Protein AF-A0A1C9I5Z0-F1 (afdb_monomer_lite)

Structure (mmCIF, N/CA/C/O backbone):
data_AF-A0A1C9I5Z0-F1
#
_entry.id   AF-A0A1C9I5Z0-F1
#
loop_
_atom_site.group_PDB
_atom_site.id
_atom_site.type_symbol
_atom_site.label_atom_id
_atom_site.label_alt_id
_atom_site.label_comp_id
_atom_site.label_asym_id
_atom_site.label_ent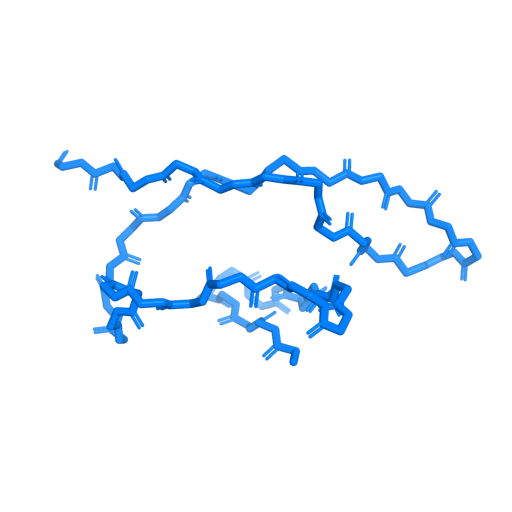ity_id
_atom_site.label_seq_id
_atom_site.pdbx_PDB_ins_code
_atom_site.Cartn_x
_atom_site.Cartn_y
_atom_site.Cartn_z
_atom_site.occupancy
_atom_site.B_iso_or_equiv
_atom_site.auth_seq_id
_atom_site.auth_comp_id
_atom_site.auth_asym_id
_atom_site.auth_atom_id
_atom_site.pdbx_PDB_model_num
ATOM 1 N N . MET A 1 1 ? -3.752 -4.031 -6.122 1.00 87.06 1 MET A N 1
ATOM 2 C CA . MET A 1 1 ? -3.314 -2.640 -5.859 1.00 87.06 1 MET A CA 1
ATOM 3 C C . MET A 1 1 ? -3.936 -2.201 -4.551 1.00 87.06 1 MET A C 1
ATOM 5 O O . MET A 1 1 ? -5.085 -2.552 -4.320 1.00 87.06 1 MET A O 1
ATOM 9 N N . LEU A 1 2 ? -3.182 -1.488 -3.719 1.00 92.06 2 LEU A N 1
ATOM 10 C CA . LEU A 1 2 ? -3.628 -0.952 -2.434 1.00 92.06 2 LEU A CA 1
ATOM 11 C C . LEU A 1 2 ? -3.730 0.569 -2.548 1.00 92.06 2 LEU A C 1
ATOM 13 O O . LEU A 1 2 ? -2.763 1.211 -2.956 1.00 92.06 2 LEU A O 1
ATOM 17 N N . THR A 1 3 ? -4.873 1.137 -2.185 1.00 94.69 3 THR A N 1
ATOM 18 C CA . THR A 1 3 ? -5.076 2.589 -2.129 1.00 94.69 3 THR A CA 1
ATOM 19 C C . THR A 1 3 ? -5.339 2.980 -0.686 1.00 94.69 3 THR A C 1
ATOM 21 O O . THR A 1 3 ? -6.161 2.349 -0.026 1.00 94.69 3 THR A O 1
ATOM 24 N N . LEU A 1 4 ? -4.620 3.991 -0.202 1.00 94.25 4 LEU A N 1
ATOM 25 C CA . LEU A 1 4 ? -4.779 4.525 1.147 1.00 94.25 4 LEU A CA 1
ATOM 26 C C . LEU A 1 4 ? -5.549 5.851 1.121 1.00 94.25 4 LEU A C 1
ATOM 28 O O . LEU A 1 4 ? -5.604 6.535 0.096 1.00 94.25 4 LEU A O 1
ATOM 32 N N . ASP A 1 5 ? -6.085 6.246 2.276 1.00 95.00 5 ASP A N 1
ATOM 33 C CA . ASP A 1 5 ? -6.855 7.490 2.448 1.00 95.00 5 ASP A CA 1
ATOM 34 C C . ASP A 1 5 ? -6.032 8.767 2.199 1.00 95.00 5 ASP A C 1
ATOM 36 O O . ASP A 1 5 ? -6.584 9.851 2.019 1.00 95.00 5 ASP A O 1
ATOM 40 N N . ASP A 1 6 ? -4.702 8.655 2.142 1.00 92.25 6 ASP A N 1
ATOM 41 C CA . ASP A 1 6 ? -3.801 9.747 1.762 1.00 92.25 6 ASP A CA 1
ATOM 42 C C . ASP A 1 6 ? -3.726 9.983 0.238 1.00 92.25 6 ASP A C 1
ATOM 44 O O . ASP A 1 6 ? -2.908 10.780 -0.235 1.00 92.25 6 ASP A O 1
ATOM 48 N N . GLY A 1 7 ? -4.554 9.270 -0.532 1.00 94.56 7 GLY A N 1
ATOM 49 C CA . GLY A 1 7 ? -4.648 9.344 -1.986 1.00 94.56 7 GLY A CA 1
ATOM 50 C C . GLY A 1 7 ? -3.535 8.603 -2.728 1.00 94.56 7 GLY A C 1
ATOM 51 O O . GLY A 1 7 ? -3.519 8.611 -3.963 1.00 94.56 7 GLY A O 1
ATOM 52 N N . LYS A 1 8 ? -2.591 7.960 -2.029 1.00 95.12 8 LYS A N 1
ATOM 53 C CA . LYS A 1 8 ? -1.512 7.199 -2.666 1.00 95.12 8 LYS A CA 1
ATOM 54 C C . LYS A 1 8 ? -1.969 5.785 -2.996 1.00 95.12 8 LYS A C 1
ATOM 56 O O . LYS A 1 8 ? -2.739 5.153 -2.278 1.00 95.12 8 LYS A O 1
ATOM 61 N N . THR A 1 9 ? -1.447 5.288 -4.113 1.00 97.00 9 THR A N 1
ATOM 62 C CA . THR A 1 9 ? -1.667 3.917 -4.576 1.00 97.00 9 THR A CA 1
ATOM 63 C C . THR A 1 9 ? -0.341 3.177 -4.662 1.00 97.00 9 THR A C 1
ATOM 65 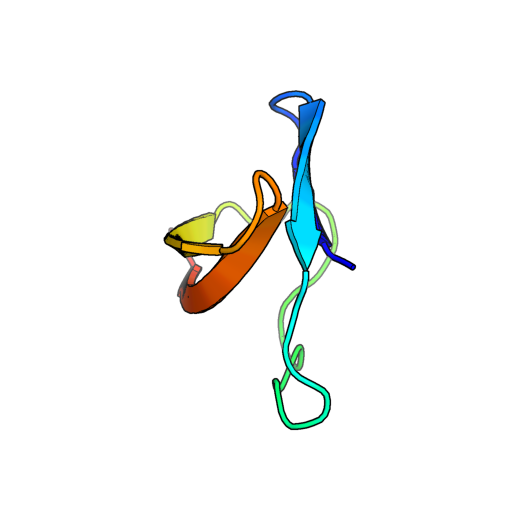O O . THR A 1 9 ? 0.678 3.747 -5.067 1.00 97.00 9 THR A O 1
ATOM 68 N N . TYR A 1 10 ? -0.387 1.904 -4.285 1.00 96.44 10 TYR A N 1
ATOM 69 C CA . TYR A 1 10 ? 0.745 1.003 -4.181 1.00 96.44 10 TYR A CA 1
ATOM 70 C C . TYR A 1 10 ? 0.459 -0.293 -4.942 1.00 96.44 10 TYR A C 1
ATOM 72 O O . TYR A 1 10 ? -0.638 -0.867 -4.887 1.00 96.44 10 TYR A O 1
ATOM 80 N N . GLN A 1 11 ? 1.458 -0.760 -5.677 1.00 96.81 11 GLN A N 1
ATOM 81 C CA . GLN A 1 11 ? 1.431 -2.032 -6.370 1.00 96.81 11 GLN A CA 1
ATOM 82 C C . GLN A 1 11 ? 1.949 -3.114 -5.427 1.00 96.81 11 GLN A C 1
ATOM 84 O O . GLN A 1 11 ? 3.071 -3.031 -4.938 1.00 96.81 11 GLN A O 1
ATOM 89 N N . ALA A 1 12 ? 1.132 -4.132 -5.185 1.00 94.12 12 ALA A N 1
ATOM 90 C CA . ALA A 1 12 ? 1.593 -5.332 -4.509 1.00 94.12 12 ALA A CA 1
ATOM 91 C C . ALA A 1 12 ? 2.165 -6.325 -5.529 1.00 94.12 12 ALA A C 1
ATOM 93 O O . ALA A 1 12 ? 1.603 -6.432 -6.629 1.00 94.12 12 ALA A O 1
ATOM 94 N N . PRO A 1 13 ? 3.242 -7.045 -5.175 1.00 91.62 13 PRO A N 1
ATOM 95 C CA . PRO A 1 13 ? 3.643 -8.268 -5.860 1.00 91.62 13 PRO A CA 1
ATOM 96 C C . PRO A 1 13 ? 2.506 -9.298 -5.905 1.00 91.62 13 PRO A C 1
ATOM 98 O O . PRO A 1 13 ? 1.591 -9.257 -5.085 1.00 91.62 13 PRO A O 1
ATOM 101 N N . GLU A 1 14 ? 2.581 -10.238 -6.847 1.00 90.75 14 GLU A N 1
ATOM 102 C CA . GLU A 1 14 ? 1.570 -11.294 -7.016 1.00 90.75 14 GLU A CA 1
ATOM 103 C C . GLU A 1 14 ? 1.441 -12.191 -5.774 1.00 90.75 14 GLU A C 1
ATOM 105 O O . GLU A 1 14 ? 0.345 -12.616 -5.426 1.00 90.75 14 GLU A O 1
ATOM 110 N N . GLU A 1 15 ? 2.548 -12.404 -5.062 1.00 89.06 15 GLU A N 1
ATOM 111 C CA . GLU A 1 15 ? 2.625 -13.251 -3.865 1.00 89.06 15 GLU A CA 1
ATOM 112 C C . GLU A 1 15 ? 2.302 -12.507 -2.555 1.00 89.06 15 GLU A C 1
ATOM 114 O O . GLU A 1 15 ? 2.439 -13.073 -1.470 1.00 89.06 15 GLU A O 1
ATOM 119 N N . PHE A 1 16 ? 1.900 -11.233 -2.612 1.00 90.62 16 PHE A N 1
ATOM 120 C CA . PHE A 1 16 ? 1.651 -10.458 -1.397 1.00 90.62 16 PHE A CA 1
ATOM 121 C C . PHE A 1 16 ? 0.362 -10.910 -0.699 1.00 90.62 16 PHE A C 1
ATOM 123 O O . PHE A 1 16 ? -0.716 -10.890 -1.299 1.00 90.62 16 PHE A O 1
ATOM 130 N N . ASN A 1 17 ? 0.457 -11.271 0.584 1.00 87.81 17 ASN A N 1
ATOM 131 C CA . ASN A 1 17 ? -0.707 -11.651 1.380 1.00 87.81 17 ASN A CA 1
ATOM 132 C C . ASN A 1 17 ? -1.401 -10.408 1.968 1.00 87.81 17 ASN A C 1
ATOM 134 O O . ASN A 1 17 ? -0.777 -9.616 2.669 1.00 87.81 17 ASN A O 1
ATOM 138 N N . PHE A 1 18 ? -2.701 -10.265 1.701 1.00 88.06 18 PHE A N 1
ATOM 139 C CA . PHE A 1 18 ? -3.546 -9.195 2.239 1.00 88.06 18 PHE A CA 1
ATOM 140 C C . PHE A 1 18 ? -4.449 -9.638 3.401 1.00 88.06 18 PHE A C 1
ATOM 142 O O . PHE A 1 18 ? -5.283 -8.857 3.857 1.00 88.06 18 PHE A O 1
ATOM 149 N N . ASP A 1 19 ? -4.323 -10.872 3.881 1.00 88.50 19 ASP A N 1
ATOM 150 C CA . ASP A 1 19 ? -5.146 -11.393 4.969 1.00 88.50 19 ASP A CA 1
ATOM 151 C C . ASP A 1 19 ? -5.043 -10.506 6.220 1.00 88.50 19 ASP A C 1
ATOM 153 O O . ASP A 1 19 ? -3.957 -10.155 6.682 1.00 88.50 19 ASP A O 1
ATOM 157 N N . GLY A 1 20 ? -6.198 -10.136 6.778 1.00 82.12 20 GLY A N 1
ATOM 158 C CA . GLY A 1 20 ? -6.289 -9.239 7.935 1.00 82.12 20 GLY A CA 1
ATOM 159 C C . GLY A 1 20 ? -6.188 -7.744 7.608 1.00 82.12 20 GLY A C 1
ATOM 160 O O . GLY A 1 20 ? -6.360 -6.922 8.510 1.00 82.12 20 GLY A O 1
ATOM 161 N N . LEU A 1 21 ? -5.964 -7.368 6.343 1.00 89.56 21 LEU A N 1
ATOM 162 C CA . LEU A 1 21 ? -6.090 -5.984 5.884 1.00 89.56 21 LEU A CA 1
ATOM 163 C C . LEU A 1 21 ? -7.534 -5.697 5.477 1.00 89.56 21 LEU A C 1
ATOM 165 O O . LEU A 1 21 ? -7.953 -5.924 4.343 1.00 89.56 21 LEU A O 1
ATOM 169 N N . GLU A 1 22 ? -8.294 -5.168 6.428 1.00 89.44 22 GLU A N 1
ATOM 170 C CA . GL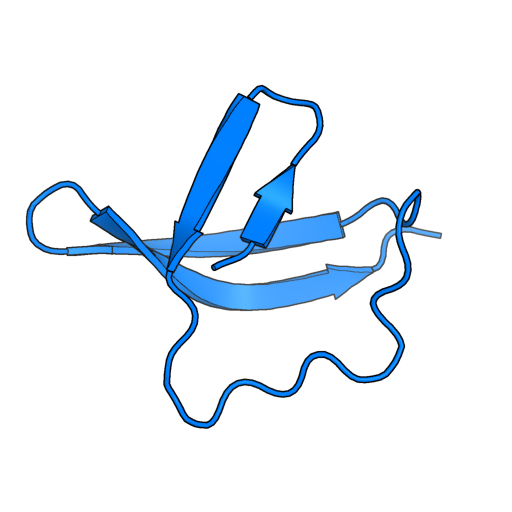U A 1 22 ? -9.650 -4.677 6.203 1.00 89.44 22 GLU A CA 1
ATOM 171 C C . GLU A 1 22 ? -9.654 -3.163 5.946 1.00 89.44 22 GLU A C 1
ATOM 173 O O . GLU A 1 22 ? -8.768 -2.421 6.383 1.00 89.44 22 GLU A O 1
ATOM 178 N N . ALA A 1 23 ? -10.674 -2.678 5.235 1.00 90.19 23 ALA A N 1
ATOM 179 C CA . ALA A 1 23 ? -10.847 -1.245 5.030 1.00 90.19 23 ALA A CA 1
ATOM 180 C C . ALA A 1 23 ? -10.999 -0.518 6.380 1.00 90.19 23 ALA A C 1
ATOM 182 O O . ALA A 1 23 ? -11.749 -0.955 7.251 1.00 90.19 23 ALA A O 1
ATOM 183 N N . GLY A 1 24 ? -10.298 0.608 6.537 1.00 90.00 24 GLY A N 1
ATOM 184 C CA . GLY A 1 24 ? -10.270 1.383 7.782 1.00 90.00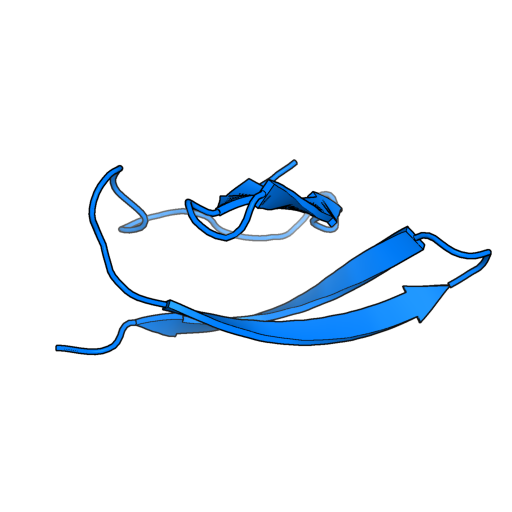 24 GLY A CA 1
ATOM 185 C C . GLY A 1 24 ? -9.141 1.004 8.747 1.00 90.00 24 GLY A C 1
ATOM 186 O O . GLY A 1 24 ? -8.939 1.704 9.740 1.00 90.00 24 GLY A O 1
ATOM 187 N N . VAL A 1 25 ? -8.363 -0.044 8.459 1.00 92.25 25 VAL A N 1
ATOM 188 C CA . VAL A 1 25 ? -7.142 -0.350 9.214 1.00 92.25 25 VAL A CA 1
ATOM 189 C C . VAL A 1 25 ? -6.054 0.674 8.887 1.00 92.25 25 VAL A C 1
ATOM 191 O O . VAL A 1 25 ? -5.774 0.971 7.724 1.00 92.25 25 VAL A O 1
ATOM 194 N N . LYS A 1 26 ? -5.405 1.208 9.926 1.00 93.75 26 LYS A N 1
ATOM 195 C CA . LYS A 1 26 ? -4.254 2.100 9.773 1.00 93.75 26 LYS A CA 1
ATOM 196 C C . LYS A 1 26 ? -2.989 1.280 9.550 1.00 93.75 26 LYS A C 1
ATOM 198 O O . LYS A 1 26 ? -2.706 0.359 10.309 1.00 93.75 26 LYS A O 1
ATOM 203 N N . VAL A 1 27 ? -2.207 1.651 8.540 1.00 94.12 27 VAL A N 1
ATOM 204 C CA . VAL A 1 27 ? -1.026 0.887 8.119 1.00 94.12 27 VAL A CA 1
ATOM 205 C C . VAL A 1 27 ? 0.198 1.779 7.916 1.00 94.12 27 VAL A C 1
ATOM 207 O O . VAL A 1 27 ? 0.070 2.958 7.580 1.00 94.12 27 VAL A O 1
ATOM 210 N N . ILE A 1 28 ? 1.386 1.209 8.093 1.00 95.00 28 ILE A N 1
ATOM 211 C CA . ILE A 1 28 ? 2.668 1.751 7.631 1.00 95.00 28 ILE A CA 1
ATOM 212 C C . ILE A 1 28 ? 3.100 0.900 6.440 1.00 95.00 28 ILE A C 1
ATOM 214 O O . ILE A 1 28 ? 3.220 -0.313 6.562 1.00 95.00 28 ILE A O 1
ATOM 218 N N . VAL 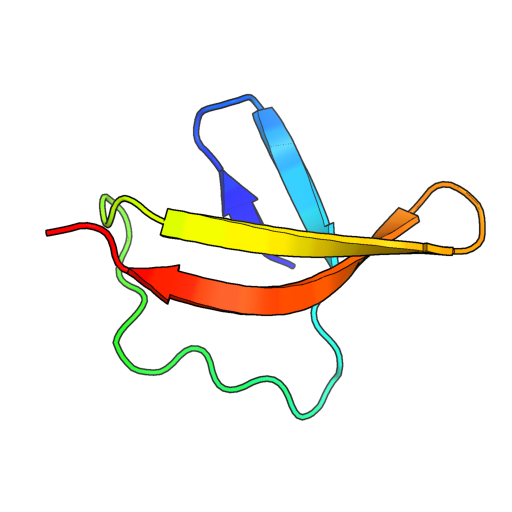A 1 29 ? 3.330 1.532 5.287 1.00 94.81 29 VAL A N 1
ATOM 219 C CA . VAL A 1 29 ? 3.737 0.832 4.061 1.00 94.81 29 VAL A CA 1
ATOM 220 C C . VAL A 1 29 ? 5.224 1.040 3.818 1.00 94.81 29 VAL A C 1
ATOM 222 O O . VAL A 1 29 ? 5.670 2.172 3.613 1.00 94.81 29 VAL A O 1
ATOM 225 N N . PHE A 1 30 ? 5.978 -0.054 3.770 1.00 96.12 30 PHE A N 1
ATOM 226 C CA . PHE A 1 30 ? 7.362 -0.063 3.315 1.00 96.12 30 PHE A CA 1
ATOM 227 C C . PHE A 1 30 ? 7.380 -0.382 1.824 1.00 96.12 30 PHE A C 1
ATOM 229 O O . PHE A 1 30 ? 6.891 -1.424 1.391 1.00 96.12 30 PHE A O 1
ATOM 236 N N . TYR A 1 31 ? 7.923 0.525 1.017 1.00 96.94 31 TYR A N 1
ATOM 237 C CA . TYR A 1 31 ? 7.897 0.395 -0.437 1.00 96.94 31 TYR A CA 1
ATOM 238 C C . TYR A 1 31 ? 9.193 0.883 -1.076 1.00 96.94 31 TYR A C 1
ATOM 240 O O . TYR A 1 31 ? 9.924 1.697 -0.509 1.00 96.94 31 TYR A O 1
ATOM 248 N N . THR A 1 32 ? 9.444 0.415 -2.293 1.00 97.69 32 THR A N 1
ATOM 249 C CA . THR A 1 32 ? 10.460 0.962 -3.201 1.00 97.69 32 THR A CA 1
ATOM 250 C C . THR A 1 32 ? 9.796 1.562 -4.427 1.00 97.69 32 THR A C 1
ATOM 252 O O . THR A 1 32 ? 8.748 1.089 -4.869 1.00 97.69 32 THR A O 1
ATOM 255 N N . GLU A 1 33 ? 10.403 2.600 -4.995 1.00 97.31 33 GLU A N 1
ATOM 256 C CA . GLU A 1 33 ? 9.967 3.130 -6.285 1.00 97.31 33 GLU A CA 1
ATOM 257 C C . GLU A 1 33 ? 10.704 2.415 -7.420 1.00 97.31 33 GLU A C 1
ATOM 259 O O . GLU A 1 33 ? 11.932 2.418 -7.474 1.00 97.31 33 GLU A O 1
ATOM 264 N N . VAL A 1 34 ? 9.942 1.802 -8.325 1.00 96.00 34 VAL A N 1
ATOM 265 C CA . VAL A 1 34 ? 10.437 1.134 -9.535 1.00 96.00 34 VAL A CA 1
ATOM 266 C C . VAL A 1 34 ? 9.679 1.726 -10.714 1.00 96.00 34 VAL A C 1
ATOM 268 O O . VAL A 1 34 ? 8.450 1.675 -10.746 1.00 96.00 34 VAL A O 1
ATOM 271 N N . ASP A 1 35 ? 10.392 2.357 -11.648 1.00 95.50 35 ASP A N 1
ATOM 272 C CA . ASP A 1 35 ? 9.812 3.017 -12.829 1.00 95.50 35 ASP A CA 1
ATOM 273 C C . ASP A 1 35 ? 8.662 3.992 -12.499 1.00 95.50 35 ASP A C 1
ATOM 275 O O . ASP A 1 35 ? 7.631 4.042 -13.173 1.00 95.50 35 ASP A O 1
ATOM 279 N N . GLY A 1 36 ? 8.811 4.752 -11.409 1.00 95.56 36 GLY A N 1
ATOM 280 C CA . GLY A 1 36 ? 7.807 5.715 -10.938 1.00 95.56 36 GLY A CA 1
ATOM 281 C C . GLY A 1 36 ? 6.585 5.092 -10.250 1.00 95.56 36 GLY A C 1
ATOM 282 O O . GLY A 1 36 ? 5.647 5.812 -9.902 1.00 95.56 36 GLY A O 1
ATOM 283 N N . LYS A 1 37 ? 6.574 3.773 -10.028 1.00 95.44 37 LYS A N 1
ATOM 284 C CA . LYS A 1 37 ? 5.523 3.053 -9.295 1.00 95.44 37 LYS A CA 1
ATOM 285 C C . LYS A 1 37 ? 6.002 2.678 -7.900 1.00 95.44 37 LYS A C 1
ATOM 287 O O . LYS A 1 37 ? 7.133 2.238 -7.726 1.00 95.44 37 LYS A O 1
ATOM 292 N N . ARG A 1 38 ? 5.116 2.793 -6.909 1.00 97.44 38 ARG A N 1
ATOM 293 C CA . ARG A 1 38 ? 5.382 2.368 -5.527 1.00 97.44 38 ARG A CA 1
ATOM 294 C C . ARG A 1 38 ? 5.090 0.880 -5.394 1.00 97.44 38 ARG A C 1
ATOM 296 O O . ARG A 1 38 ? 3.921 0.504 -5.395 1.00 97.44 38 A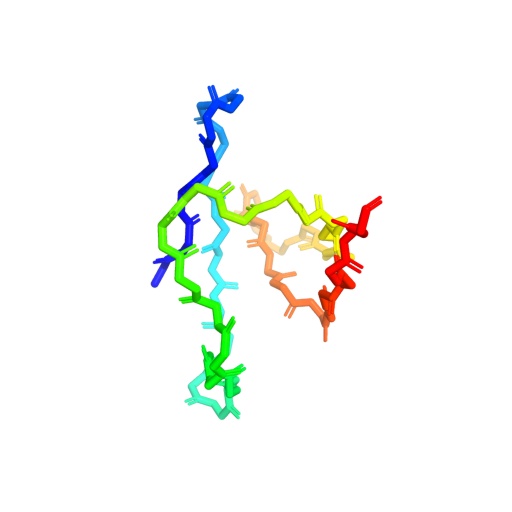RG A O 1
ATOM 303 N N . VAL A 1 39 ? 6.125 0.055 -5.304 1.00 97.12 39 VAL A N 1
ATOM 304 C CA . VAL A 1 39 ? 6.002 -1.398 -5.129 1.00 97.12 39 VAL A CA 1
ATOM 305 C C . VAL A 1 39 ? 6.156 -1.731 -3.650 1.00 97.12 39 VAL A C 1
ATOM 307 O O . VAL A 1 39 ? 7.141 -1.331 -3.032 1.00 97.12 39 VAL A O 1
ATOM 310 N N . ILE A 1 40 ? 5.162 -2.415 -3.084 1.00 96.31 40 ILE A N 1
ATOM 311 C CA . ILE A 1 40 ? 5.140 -2.804 -1.671 1.00 96.31 40 ILE A CA 1
ATOM 312 C C . ILE A 1 40 ? 6.220 -3.854 -1.428 1.00 96.31 40 ILE A C 1
ATOM 314 O O . ILE A 1 40 ? 6.274 -4.861 -2.131 1.00 96.31 40 ILE A O 1
ATOM 318 N N . ASN A 1 41 ? 7.031 -3.612 -0.404 1.00 94.69 41 ASN A N 1
ATOM 319 C CA . ASN A 1 41 ? 7.958 -4.590 0.149 1.00 94.69 41 ASN A CA 1
ATOM 320 C C . ASN A 1 41 ? 7.342 -5.270 1.372 1.00 94.69 41 ASN A C 1
ATOM 322 O O . ASN A 1 41 ? 7.434 -6.484 1.499 1.00 94.69 41 ASN A O 1
ATOM 326 N N . ASP A 1 42 ? 6.721 -4.476 2.250 1.00 93.81 42 ASP A N 1
ATOM 327 C CA . ASP A 1 42 ? 6.111 -4.946 3.493 1.00 93.81 42 ASP A CA 1
ATOM 328 C C . ASP A 1 42 ? 5.071 -3.941 4.026 1.00 93.81 42 ASP A C 1
ATOM 330 O O . ASP A 1 42 ? 5.012 -2.788 3.569 1.00 93.81 42 ASP A O 1
ATOM 334 N N . LEU A 1 43 ? 4.255 -4.357 4.993 1.00 93.50 43 LEU A N 1
ATOM 335 C CA . LEU A 1 43 ? 3.221 -3.532 5.610 1.00 93.50 43 LEU A CA 1
ATOM 336 C C . LEU A 1 43 ? 3.022 -3.883 7.091 1.00 93.50 43 LEU A C 1
ATOM 338 O O . LEU A 1 43 ? 2.768 -5.031 7.438 1.00 93.50 43 LEU A O 1
ATOM 342 N N . ASP A 1 44 ? 3.029 -2.860 7.945 1.00 93.38 44 ASP A N 1
ATOM 343 C CA . ASP A 1 44 ? 2.715 -2.990 9.370 1.00 93.38 44 ASP A CA 1
ATOM 344 C C . ASP A 1 44 ? 1.346 -2.400 9.702 1.00 93.38 44 ASP A C 1
ATOM 346 O O . ASP A 1 44 ? 1.043 -1.255 9.355 1.00 93.38 44 ASP A O 1
ATOM 350 N N . ILE A 1 45 ? 0.524 -3.151 10.434 1.00 92.00 45 ILE A N 1
ATOM 351 C CA . ILE A 1 45 ? -0.735 -2.641 10.984 1.00 92.00 45 ILE A CA 1
ATOM 352 C C . ILE A 1 45 ? -0.443 -1.844 12.256 1.00 92.00 45 ILE A C 1
ATOM 354 O O . ILE A 1 45 ? 0.134 -2.355 13.218 1.00 92.00 45 ILE A O 1
ATOM 358 N N . VAL A 1 46 ? -0.903 -0.596 12.286 1.00 90.69 46 VAL A N 1
ATOM 359 C CA . VAL A 1 46 ? -0.843 0.265 13.468 1.00 90.69 46 VAL A CA 1
ATOM 360 C C . VAL A 1 46 ? -2.120 0.066 14.280 1.00 90.69 46 VAL A C 1
ATOM 362 O O . VAL A 1 46 ? -3.217 0.293 13.769 1.00 90.69 46 VAL A O 1
ATOM 365 N N . LYS A 1 47 ? -1.968 -0.351 15.539 1.00 78.75 47 LYS A N 1
ATOM 366 C CA . LYS A 1 47 ? -3.066 -0.446 16.511 1.00 78.75 47 LYS A CA 1
ATOM 367 C C . LYS A 1 47 ? -3.386 0.897 17.158 1.00 78.75 47 LYS A C 1
ATOM 369 O O . LYS A 1 47 ? -2.449 1.715 17.312 1.00 78.75 47 LYS A O 1
#

Secondary structure (DSSP, 8-state):
-EE-TTS-EEBPPTT---TT--TT-EEEEEEEEETTEEEEEEEEEE-

Foldseek 3Di:
DDADPVRDDADEDPPDDCPPVDPPFDKDFDFDQDPNHTYTPDMDTDD

Organism: Rhizobium leguminosarum bv. trifolii (NCBI:txid386)

pLDDT: mean 92.88, std 3.91, range [78.75, 97.69]

Sequence (47 aa):
MLTLDDGKTYQAPEEFNFDGLEAGVKVIVFYTEVDGKRVINDLDIVK

Radius of gyration: 10.41 Å; chains: 1; bounding box: 21×23×29 Å

InterPro domains:
  IPR009780 Protein of unknown function DUF1344 [PF07076] (2-44)